Protein AF-M8A4M9-F1 (afdb_monomer)

Nearest PDB structures (foldseek):
  5oql-assembly1_O  TM=5.537E-01  e=7.489E-01  Thermochaetoides thermophila DSM 1495
  5i4q-assembly1_A  TM=4.330E-01  e=6.008E-01  Escherichia coli NC101
  7ui9-assembly1_a  TM=6.870E-01  e=5.746E+00  Saccharomyces cerevisiae S288C
  7mob-assembly1_D  TM=4.267E-01  e=4.363E+00  Homo sapiens
  6i04-assembly2_B  TM=4.623E-01  e=3.500E+00  Homo sapiens

Solvent-accessible surface area (backbone atoms only — not comparable to full-atom values): 8835 Å² total; per-residue (Å²): 126,79,70,71,58,43,26,34,39,75,42,57,20,65,90,36,50,34,42,36,39,42,59,91,55,39,39,36,42,26,36,53,37,87,87,78,71,43,78,40,77,73,44,81,38,59,49,68,69,46,100,53,74,83,75,64,92,57,73,56,25,51,38,46,59,35,58,71,42,80,46,34,38,30,34,33,40,81,52,32,40,36,34,32,36,50,82,77,66,40,69,78,48,78,47,77,54,62,87,92,50,81,45,61,89,77,47,94,58,74,45,88,70,88,72,75,68,54,74,70,59,74,74,49,81,75,93,63,100,66,93,71,81,78,76,80,93,76,83,77,88,87,133

Radius of gyration: 17.5 Å; Cα contacts (8 Å, |Δi|>4): 232; chains: 1; bounding box: 48×45×46 Å

Mean predicted aligned error: 11.86 Å

Secondary structure (DSSP, 8-state):
--STTTSEEEEEETTEEEEEEE-SSEEEEEEE-TTT--EEE---EEGGGSS-TTT--S--EEEEE-SS-TTEEEEEETTEEEEEETTTTEEEEEEEPPTTSPPTTT-SS---------HHHHSSPPS-SS-------------

Structure (mmCIF, N/CA/C/O backbone):
data_AF-M8A4M9-F1
#
_entry.id   AF-M8A4M9-F1
#
loop_
_atom_site.group_PDB
_atom_site.id
_atom_site.type_symbol
_atom_site.label_atom_id
_atom_site.label_alt_id
_atom_site.label_comp_id
_atom_site.label_asym_id
_atom_site.label_entity_id
_atom_site.label_seq_id
_atom_site.pdbx_PDB_ins_code
_atom_site.Cartn_x
_atom_site.Cartn_y
_atom_site.Cartn_z
_atom_site.occupancy
_atom_site.B_iso_or_equiv
_atom_site.auth_seq_id
_atom_site.auth_comp_id
_atom_site.auth_asym_id
_atom_site.auth_atom_id
_atom_site.pdbx_PDB_model_num
ATOM 1 N N . MET A 1 1 ? -4.972 22.206 -8.291 1.00 41.75 1 MET A N 1
ATOM 2 C CA . MET A 1 1 ? -5.525 21.079 -7.502 1.00 41.75 1 MET A CA 1
ATOM 3 C C . MET A 1 1 ? -5.244 19.675 -8.084 1.00 41.75 1 MET A C 1
ATOM 5 O O . MET A 1 1 ? -5.554 18.705 -7.417 1.00 41.75 1 MET A O 1
ATOM 9 N N . ARG A 1 2 ? -4.614 19.518 -9.269 1.00 48.28 2 ARG A N 1
ATOM 10 C CA . ARG A 1 2 ? -4.352 18.191 -9.888 1.00 48.28 2 ARG A CA 1
ATOM 11 C C . ARG A 1 2 ? -3.135 17.413 -9.339 1.00 48.28 2 ARG A C 1
ATOM 13 O O . ARG A 1 2 ? -3.052 16.215 -9.565 1.00 48.28 2 ARG A O 1
ATOM 20 N N . ARG A 1 3 ? -2.185 18.065 -8.645 1.00 48.22 3 ARG A N 1
ATOM 21 C CA . ARG A 1 3 ? -0.957 17.416 -8.114 1.00 48.22 3 ARG A CA 1
ATOM 22 C C . ARG A 1 3 ? -1.149 16.738 -6.750 1.00 48.22 3 ARG A C 1
ATOM 24 O O . ARG A 1 3 ? -0.535 15.712 -6.511 1.00 48.22 3 ARG A O 1
ATOM 31 N N . LEU A 1 4 ? -2.026 17.262 -5.886 1.00 49.78 4 LEU A N 1
ATOM 32 C CA . LEU A 1 4 ? -2.241 16.725 -4.529 1.00 49.78 4 LEU A CA 1
ATOM 33 C C . LEU A 1 4 ? -2.939 15.354 -4.512 1.00 49.78 4 LEU A C 1
ATOM 35 O O . LEU A 1 4 ? -2.765 14.607 -3.559 1.00 49.78 4 LEU A O 1
ATOM 39 N N . ILE A 1 5 ? -3.696 15.023 -5.563 1.00 59.84 5 ILE A N 1
ATOM 40 C CA . ILE A 1 5 ? -4.449 13.761 -5.675 1.00 59.84 5 ILE A CA 1
ATOM 41 C C . ILE A 1 5 ? -3.533 12.589 -6.070 1.00 59.84 5 ILE A C 1
ATOM 43 O O . ILE A 1 5 ? -3.874 11.444 -5.836 1.00 59.84 5 ILE A O 1
ATOM 47 N N . LYS A 1 6 ? -2.357 12.841 -6.660 1.00 66.25 6 LYS A N 1
ATOM 48 C CA . LYS A 1 6 ? -1.500 11.755 -7.172 1.00 66.25 6 LYS A CA 1
ATOM 49 C C . LYS A 1 6 ? -0.679 11.087 -6.069 1.00 66.25 6 LYS A C 1
ATOM 51 O O . LYS A 1 6 ? -0.458 9.887 -6.091 1.00 66.25 6 LYS A O 1
ATOM 56 N N . HIS A 1 7 ? -0.260 11.851 -5.068 1.00 84.12 7 HIS A N 1
ATOM 57 C CA . HIS A 1 7 ? 0.611 11.355 -3.997 1.00 84.12 7 HIS A CA 1
ATOM 58 C C . HIS A 1 7 ? -0.161 10.875 -2.769 1.00 84.12 7 HIS A C 1
ATOM 60 O O . HIS A 1 7 ? 0.436 10.586 -1.740 1.00 84.12 7 HIS A O 1
ATOM 66 N N . ARG A 1 8 ? -1.490 10.835 -2.867 1.00 88.50 8 ARG A N 1
ATOM 67 C CA . ARG A 1 8 ? -2.410 10.450 -1.804 1.00 88.50 8 ARG A CA 1
ATOM 68 C C . ARG A 1 8 ? -3.512 9.597 -2.402 1.00 88.50 8 ARG A C 1
ATOM 70 O O . ARG A 1 8 ? -4.110 10.004 -3.390 1.00 88.50 8 ARG A O 1
ATOM 77 N N . HIS A 1 9 ? -3.813 8.458 -1.805 1.00 87.44 9 HIS A N 1
ATOM 78 C CA . HIS A 1 9 ? -4.838 7.554 -2.310 1.00 87.44 9 HIS A CA 1
ATOM 79 C C . HIS A 1 9 ? -5.645 6.972 -1.156 1.00 87.44 9 HIS A C 1
ATOM 81 O O . HIS A 1 9 ? -5.075 6.581 -0.141 1.00 87.44 9 HIS A O 1
ATOM 87 N N . MET A 1 10 ? -6.966 6.915 -1.316 1.00 90.50 10 MET A N 1
ATOM 88 C CA . MET A 1 10 ? -7.847 6.162 -0.424 1.00 90.50 10 MET A CA 1
ATOM 89 C C . MET A 1 10 ? -8.320 4.904 -1.139 1.00 90.50 10 MET A C 1
ATOM 91 O O . MET A 1 10 ? -8.720 4.976 -2.298 1.00 90.50 10 MET A O 1
ATOM 95 N N . GLY A 1 11 ? -8.318 3.780 -0.433 1.00 89.31 11 GLY A N 1
ATOM 96 C CA . GLY A 1 11 ? -8.802 2.498 -0.930 1.00 89.31 11 GLY A CA 1
ATOM 97 C C . GLY A 1 11 ? -9.349 1.637 0.200 1.00 8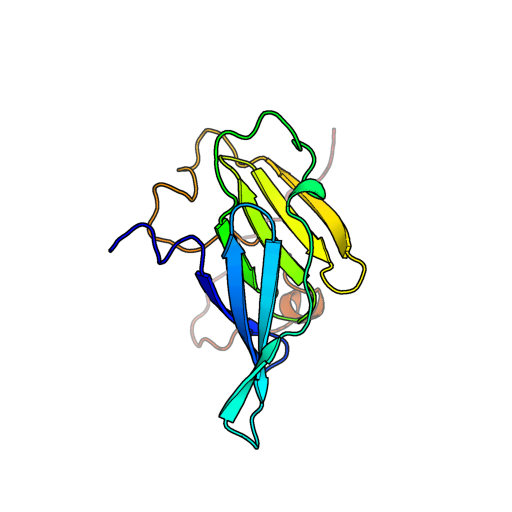9.31 11 GLY A C 1
ATOM 98 O O . GLY A 1 11 ? -9.257 1.998 1.371 1.00 89.31 11 GLY A O 1
ATOM 99 N N . VAL A 1 12 ? -9.927 0.492 -0.150 1.00 90.44 12 VAL A N 1
ATOM 100 C CA . VAL A 1 12 ? -10.374 -0.515 0.819 1.00 90.44 12 VAL A CA 1
ATOM 101 C C . VAL A 1 12 ? -9.479 -1.739 0.682 1.00 90.44 12 VAL A C 1
ATOM 103 O O . VAL A 1 12 ? -9.276 -2.222 -0.429 1.00 90.44 12 VAL A O 1
ATOM 106 N N . SER A 1 13 ? -8.965 -2.234 1.805 1.00 90.69 13 SER A N 1
ATOM 107 C CA . SER A 1 13 ? -8.117 -3.424 1.877 1.00 90.69 13 SER A CA 1
ATOM 108 C C . SER A 1 13 ? -8.561 -4.312 3.025 1.00 90.69 13 SER A C 1
ATOM 110 O O . SER A 1 13 ? -8.750 -3.825 4.140 1.00 90.69 13 SER A O 1
ATOM 112 N N . ALA A 1 14 ? -8.789 -5.597 2.749 1.00 89.81 14 ALA A N 1
ATOM 113 C CA . ALA A 1 14 ? -9.299 -6.561 3.727 1.00 89.81 14 ALA A CA 1
ATOM 114 C C . ALA A 1 14 ? -10.538 -6.052 4.503 1.00 89.81 14 ALA A C 1
ATOM 116 O O . ALA A 1 14 ? -10.693 -6.300 5.697 1.00 89.81 14 ALA A O 1
ATOM 117 N N . GLY A 1 15 ? -11.411 -5.294 3.828 1.00 89.94 15 GLY A N 1
ATOM 118 C CA . GLY A 1 15 ? -12.619 -4.705 4.418 1.00 89.94 15 GLY A CA 1
ATOM 119 C C . GLY A 1 15 ? -12.402 -3.433 5.245 1.00 89.94 15 GLY A C 1
ATOM 120 O O . GLY A 1 15 ? -13.372 -2.901 5.773 1.00 89.94 15 GLY A O 1
ATOM 121 N N . ARG A 1 16 ? -11.171 -2.918 5.339 1.00 91.50 16 ARG A N 1
ATOM 122 C CA . ARG A 1 16 ? -10.827 -1.713 6.106 1.00 91.50 16 ARG A CA 1
ATOM 123 C C . ARG A 1 16 ? -10.485 -0.558 5.179 1.00 91.50 16 ARG A C 1
ATOM 125 O O . ARG A 1 16 ? -9.871 -0.755 4.129 1.00 91.50 16 ARG A O 1
ATOM 132 N N . LEU A 1 17 ? -10.852 0.658 5.575 1.00 94.81 17 LEU A N 1
ATOM 133 C CA . LEU A 1 17 ? -10.488 1.852 4.821 1.00 94.81 17 LEU A CA 1
ATOM 134 C C . LEU A 1 17 ? -9.008 2.188 5.057 1.00 94.81 17 LEU A C 1
ATOM 136 O O . LEU A 1 17 ? -8.564 2.337 6.199 1.00 94.81 17 LEU A O 1
ATOM 140 N N . LEU A 1 18 ? -8.253 2.321 3.968 1.00 94.75 18 LEU A N 1
ATOM 141 C CA . LEU A 1 18 ? -6.843 2.686 3.968 1.00 94.75 18 LEU A CA 1
ATOM 142 C C . LEU A 1 18 ? -6.648 4.028 3.260 1.00 94.75 18 LEU A C 1
ATOM 144 O O . LEU A 1 18 ? -7.200 4.267 2.187 1.00 94.75 18 LEU A O 1
ATOM 148 N N . PHE A 1 19 ? -5.818 4.882 3.840 1.00 94.31 19 PHE A N 1
ATOM 149 C CA . PHE A 1 19 ? -5.286 6.082 3.215 1.00 94.31 19 PHE A CA 1
ATOM 150 C C . PHE A 1 19 ? -3.773 5.929 3.107 1.00 94.31 19 PHE A C 1
ATOM 152 O O . PHE A 1 19 ? -3.112 5.652 4.098 1.00 94.31 19 PHE A O 1
ATOM 159 N N . ALA A 1 20 ? -3.210 6.109 1.923 1.00 93.56 20 ALA A N 1
ATOM 160 C CA . ALA A 1 20 ? -1.772 6.083 1.710 1.00 93.56 20 ALA A CA 1
ATOM 161 C C . ALA A 1 20 ? -1.307 7.431 1.175 1.00 93.56 20 ALA A C 1
ATOM 163 O O . ALA A 1 20 ? -1.949 8.005 0.294 1.00 93.56 20 ALA A O 1
ATOM 164 N N . GLU A 1 21 ? -0.173 7.913 1.671 1.00 93.25 21 GLU A N 1
ATOM 165 C CA . GLU A 1 21 ? 0.508 9.073 1.114 1.00 93.25 21 GLU A CA 1
ATOM 166 C C . GLU A 1 21 ? 1.989 8.809 0.860 1.00 93.25 21 GLU A C 1
ATOM 168 O O . GLU A 1 21 ? 2.619 7.962 1.497 1.00 93.25 21 GLU A O 1
ATOM 173 N N . VAL A 1 22 ? 2.529 9.553 -0.099 1.00 90.75 22 VAL A N 1
ATOM 174 C CA . VAL A 1 22 ? 3.931 9.524 -0.500 1.00 90.75 22 VAL A CA 1
ATOM 175 C C . VAL A 1 22 ? 4.459 10.951 -0.505 1.00 90.75 22 VAL A C 1
ATOM 177 O O . VAL A 1 22 ? 3.850 11.853 -1.084 1.00 90.75 22 VAL A O 1
ATOM 180 N N . ASP A 1 23 ? 5.604 11.152 0.128 1.00 88.44 23 ASP A N 1
ATOM 181 C CA . ASP A 1 23 ? 6.413 12.359 0.003 1.00 88.44 23 ASP A CA 1
ATOM 182 C C . ASP A 1 23 ? 7.783 12.000 -0.612 1.00 88.44 23 ASP A C 1
ATOM 184 O O . ASP A 1 23 ? 8.014 10.832 -0.933 1.00 88.44 23 ASP A O 1
ATOM 188 N N . PRO A 1 24 ? 8.691 12.964 -0.855 1.00 85.75 24 PRO A N 1
ATOM 189 C CA . PRO A 1 24 ? 9.977 12.671 -1.488 1.00 85.75 24 PRO A CA 1
ATOM 190 C C . PRO A 1 24 ? 10.850 11.647 -0.751 1.00 85.75 24 PRO A C 1
ATOM 192 O O . PRO A 1 24 ? 11.778 11.117 -1.352 1.00 85.75 24 PRO A O 1
ATOM 195 N N . PHE A 1 25 ? 10.584 11.390 0.530 1.00 88.94 25 PHE A N 1
ATOM 196 C CA . PHE A 1 25 ? 11.428 10.572 1.394 1.00 88.94 25 PHE A CA 1
ATOM 197 C C . PHE A 1 25 ? 10.699 9.346 1.934 1.00 88.94 25 PHE A C 1
ATOM 199 O O . PHE A 1 25 ? 11.332 8.316 2.145 1.00 88.94 25 PHE A O 1
ATOM 206 N N . HIS A 1 26 ? 9.384 9.428 2.145 1.00 93.25 26 HIS A N 1
ATOM 207 C CA . HIS A 1 26 ? 8.628 8.400 2.848 1.00 93.25 26 HIS A CA 1
ATOM 208 C C . HIS A 1 26 ? 7.333 8.006 2.143 1.00 93.25 26 HIS A C 1
ATOM 210 O O . HIS A 1 26 ? 6.649 8.813 1.512 1.00 93.25 26 HIS A O 1
ATOM 216 N N . ILE A 1 27 ? 6.962 6.747 2.351 1.00 94.38 27 ILE A N 1
ATOM 217 C CA . ILE A 1 27 ? 5.681 6.148 1.987 1.00 94.38 27 ILE A CA 1
ATOM 218 C C . ILE A 1 27 ? 4.979 5.761 3.295 1.00 94.38 27 ILE A C 1
ATOM 220 O O . ILE A 1 27 ? 5.554 5.032 4.112 1.00 94.38 27 ILE A O 1
ATOM 224 N N . ARG A 1 28 ? 3.747 6.243 3.499 1.00 96.56 28 ARG A N 1
ATOM 225 C CA . ARG A 1 28 ? 2.989 6.083 4.751 1.00 96.56 28 ARG A CA 1
ATOM 226 C C . ARG A 1 28 ? 1.549 5.613 4.507 1.00 96.56 28 ARG A C 1
ATOM 228 O O . ARG A 1 28 ? 0.745 6.386 3.982 1.00 96.56 28 ARG A O 1
ATOM 235 N N . PRO A 1 29 ? 1.193 4.377 4.896 1.00 95.56 29 PRO A N 1
ATOM 236 C CA . PRO A 1 29 ? -0.187 3.920 4.990 1.00 95.56 29 PRO A CA 1
ATOM 237 C C . PRO A 1 29 ? -0.791 4.208 6.365 1.00 95.56 29 PRO A C 1
ATOM 239 O O . PRO A 1 29 ? -0.162 4.031 7.409 1.00 95.56 29 PRO A O 1
ATOM 242 N N . PHE A 1 30 ? -2.064 4.566 6.348 1.00 96.56 30 PHE A N 1
ATOM 243 C CA . PHE A 1 30 ? -2.914 4.810 7.496 1.00 96.56 30 PHE A CA 1
ATOM 244 C C . PHE A 1 30 ? -4.171 3.961 7.358 1.00 96.56 30 PHE A C 1
ATOM 246 O O . PHE A 1 30 ? -4.763 3.894 6.283 1.00 96.56 30 PHE A O 1
ATOM 253 N N . THR A 1 31 ? -4.617 3.361 8.452 1.00 96.00 31 THR A N 1
ATOM 254 C CA . THR A 1 31 ? -5.896 2.644 8.508 1.00 96.00 31 THR A CA 1
ATOM 255 C C . THR A 1 31 ? -6.877 3.453 9.336 1.00 96.00 31 THR A C 1
ATOM 257 O O . THR A 1 31 ? -6.487 4.032 10.356 1.00 96.00 31 THR A O 1
ATOM 260 N N . LEU A 1 32 ? -8.131 3.517 8.893 1.00 96.06 32 LEU A N 1
ATOM 261 C CA . LEU A 1 32 ? -9.202 4.080 9.702 1.00 96.06 32 LEU A CA 1
ATOM 262 C C . LEU A 1 32 ? -9.580 3.065 10.783 1.00 96.06 32 LEU A C 1
ATOM 264 O O . LEU A 1 32 ? -9.863 1.905 10.488 1.00 96.06 32 LEU A O 1
ATOM 268 N N . ASP A 1 33 ? -9.536 3.498 12.034 1.00 92.88 33 ASP A N 1
ATOM 269 C CA . ASP A 1 33 ? -10.057 2.730 13.153 1.00 92.88 33 ASP A CA 1
ATOM 270 C C . ASP A 1 33 ? -11.579 2.907 13.235 1.00 92.88 33 ASP A C 1
ATOM 272 O O . ASP A 1 33 ? -12.060 4.035 13.362 1.00 92.88 33 ASP A O 1
ATOM 276 N N . ASP A 1 34 ? -12.323 1.804 13.143 1.00 90.00 34 ASP A N 1
ATOM 277 C CA . ASP A 1 34 ? -13.787 1.824 13.024 1.00 90.00 34 ASP A CA 1
ATOM 278 C C . ASP A 1 34 ? -14.474 2.313 14.310 1.00 90.00 34 ASP A C 1
ATOM 280 O O . ASP A 1 34 ? -15.507 2.976 14.248 1.00 90.00 34 ASP A O 1
ATOM 284 N N . GLU A 1 35 ? -13.871 2.047 15.472 1.00 92.44 35 GLU A N 1
ATOM 285 C CA . GLU A 1 35 ? -14.433 2.411 16.777 1.00 92.44 35 GLU A CA 1
ATOM 286 C C . GLU A 1 35 ? -14.187 3.886 17.120 1.00 92.44 35 GLU A C 1
ATOM 288 O O . GLU A 1 35 ? -15.087 4.602 17.561 1.00 92.44 35 GLU A O 1
ATOM 293 N N . SER A 1 36 ? -12.957 4.370 16.927 1.00 93.44 36 SER A N 1
ATOM 294 C CA . SER A 1 36 ? -12.585 5.748 17.268 1.00 93.44 36 SER A CA 1
ATOM 295 C C . SER A 1 36 ? -12.797 6.748 16.130 1.00 93.44 36 SER A C 1
ATOM 297 O O . SER A 1 36 ? -12.755 7.958 16.374 1.00 93.44 36 SER A O 1
ATOM 299 N N . GLY A 1 37 ? -12.978 6.275 14.892 1.00 92.88 37 GLY A N 1
ATOM 300 C CA . GLY A 1 37 ? -13.053 7.108 13.691 1.00 92.88 37 GLY A CA 1
ATOM 301 C C . GLY A 1 37 ? -11.747 7.844 13.372 1.00 92.88 37 GLY A C 1
ATOM 302 O O . GLY A 1 37 ? -11.764 8.861 12.675 1.00 92.88 37 GLY A O 1
ATOM 303 N N . ARG A 1 38 ? -10.609 7.391 13.919 1.00 95.12 38 ARG A N 1
ATOM 304 C CA . ARG A 1 38 ? -9.302 8.047 13.766 1.00 95.12 38 ARG A CA 1
ATOM 305 C C . ARG A 1 38 ? -8.401 7.287 12.804 1.00 95.12 38 ARG A C 1
ATOM 307 O O . ARG A 1 38 ? -8.375 6.061 12.775 1.00 95.12 38 ARG A O 1
ATOM 314 N N . TRP A 1 39 ? -7.605 8.038 12.051 1.00 96.38 39 TRP A N 1
ATOM 315 C CA . TRP A 1 39 ? -6.561 7.478 11.202 1.00 96.38 39 TRP A CA 1
ATOM 316 C C . TRP A 1 39 ? -5.332 7.118 12.031 1.00 96.38 39 TRP A C 1
ATOM 318 O O . TRP A 1 39 ? -4.803 7.960 12.756 1.00 96.38 39 TRP A O 1
ATOM 328 N N . THR A 1 40 ? -4.856 5.886 11.878 1.00 96.19 40 THR A N 1
ATOM 329 C CA . THR A 1 40 ? -3.664 5.381 12.567 1.00 96.19 40 THR A CA 1
ATOM 330 C C . THR A 1 40 ? -2.590 5.023 11.552 1.00 96.19 40 THR A C 1
ATOM 332 O O . THR A 1 40 ? -2.822 4.169 10.691 1.00 96.19 40 THR A O 1
ATOM 335 N N . LEU A 1 41 ? -1.418 5.656 11.672 1.00 96.94 41 LEU A N 1
ATOM 336 C CA . LEU A 1 41 ? -0.228 5.318 10.889 1.00 96.94 41 LEU A CA 1
ATOM 337 C C . LEU A 1 41 ? 0.153 3.859 11.155 1.00 96.94 41 LEU A C 1
ATOM 339 O O . LEU A 1 41 ? 0.356 3.481 12.306 1.00 96.94 41 LEU A O 1
ATOM 343 N N . GLN A 1 42 ? 0.243 3.057 10.096 1.00 96.38 42 GLN A N 1
ATOM 344 C CA . GLN A 1 42 ? 0.613 1.645 10.204 1.00 96.38 42 GLN A CA 1
ATOM 345 C C . GLN A 1 42 ? 2.125 1.464 10.089 1.00 96.38 42 GLN A C 1
ATOM 347 O O . GLN A 1 42 ? 2.751 0.870 10.960 1.00 96.38 42 GLN A O 1
ATOM 352 N N . HIS A 1 43 ? 2.711 2.009 9.020 1.00 96.56 43 HIS A N 1
ATOM 353 C CA . HIS A 1 43 ? 4.122 1.829 8.680 1.00 96.56 43 HIS A CA 1
ATOM 354 C C . HIS A 1 43 ? 4.711 3.105 8.085 1.00 96.56 43 HIS A C 1
ATOM 356 O O . HIS A 1 43 ? 3.993 3.947 7.551 1.00 96.56 43 HIS A O 1
ATOM 362 N N . GLU A 1 44 ? 6.036 3.209 8.122 1.00 96.31 44 GLU A N 1
ATOM 363 C CA . GLU A 1 44 ? 6.796 4.231 7.404 1.00 96.31 44 GLU A CA 1
ATOM 364 C C . GLU A 1 44 ? 8.010 3.575 6.729 1.00 96.31 44 GLU A C 1
ATOM 366 O O . GLU A 1 44 ? 8.798 2.860 7.372 1.00 96.31 44 GLU A O 1
ATOM 371 N N . VAL A 1 45 ? 8.123 3.783 5.415 1.00 94.69 45 VAL A N 1
ATOM 372 C CA . VAL A 1 45 ? 9.143 3.176 4.545 1.00 94.69 45 VAL A CA 1
ATOM 373 C C . VAL A 1 45 ? 9.829 4.263 3.724 1.00 94.69 45 VAL A C 1
ATOM 375 O O . VAL A 1 45 ? 9.148 5.144 3.206 1.00 94.69 45 VAL A O 1
ATOM 378 N N . SER A 1 46 ? 11.159 4.191 3.592 1.00 92.56 46 SER A N 1
ATOM 379 C CA . SER A 1 46 ? 11.921 5.123 2.748 1.00 92.56 46 SER A CA 1
ATOM 380 C C . SER A 1 46 ? 11.667 4.863 1.261 1.00 92.56 46 SER A C 1
ATOM 382 O O . SER A 1 46 ? 11.629 3.711 0.822 1.00 92.56 46 SER A O 1
ATOM 384 N N . VAL A 1 47 ? 11.561 5.935 0.476 1.00 89.25 47 VAL A N 1
ATOM 385 C CA . VAL A 1 47 ? 11.500 5.881 -0.994 1.00 89.25 47 VAL A CA 1
ATOM 386 C C . VAL A 1 47 ? 12.780 5.287 -1.601 1.00 89.25 47 VAL A C 1
ATOM 388 O O . VAL A 1 47 ? 12.713 4.696 -2.678 1.00 89.25 47 VAL A O 1
ATOM 391 N N . ASP A 1 48 ? 13.912 5.324 -0.886 1.00 86.94 48 ASP A N 1
ATOM 392 C CA . ASP A 1 48 ? 15.191 4.723 -1.314 1.00 86.94 48 ASP A CA 1
ATOM 393 C C . ASP A 1 48 ? 15.109 3.204 -1.544 1.00 86.94 48 ASP A C 1
ATOM 395 O O . ASP A 1 48 ? 15.994 2.610 -2.160 1.00 86.94 48 ASP A O 1
ATOM 399 N N . LEU A 1 49 ? 14.044 2.561 -1.053 1.00 85.94 49 LEU A N 1
ATOM 400 C CA . LEU A 1 49 ? 13.753 1.154 -1.306 1.00 85.94 49 LEU A CA 1
ATOM 401 C C . LEU A 1 49 ? 13.472 0.859 -2.789 1.00 85.94 49 LEU A C 1
ATOM 403 O O . LEU A 1 49 ? 13.656 -0.274 -3.240 1.00 85.94 49 LEU A O 1
ATOM 407 N N . LEU A 1 50 ? 13.001 1.851 -3.545 1.00 84.31 50 LEU A N 1
ATOM 408 C CA . LEU A 1 50 ? 12.743 1.699 -4.969 1.00 84.31 50 LEU A CA 1
ATOM 409 C C . LEU A 1 50 ? 14.081 1.658 -5.729 1.00 84.31 50 LEU A C 1
ATOM 411 O O . LEU A 1 50 ? 14.910 2.549 -5.533 1.00 84.31 50 LEU A O 1
ATOM 415 N N . PRO A 1 51 ? 14.321 0.664 -6.611 1.00 72.75 51 PRO A N 1
ATOM 416 C CA . PRO A 1 51 ? 15.567 0.513 -7.362 1.00 72.75 51 PRO A CA 1
ATOM 417 C C . PRO A 1 51 ? 15.675 1.577 -8.457 1.00 72.75 51 PRO A C 1
ATOM 419 O O . PRO A 1 51 ? 15.462 1.331 -9.640 1.00 72.75 51 PRO A O 1
ATOM 422 N N . SER A 1 52 ? 15.962 2.796 -8.007 1.00 59.75 52 SER A N 1
ATOM 423 C CA . SER A 1 52 ? 16.496 3.971 -8.696 1.00 59.75 52 SER A CA 1
ATOM 424 C C . SER A 1 52 ? 16.693 5.095 -7.662 1.00 59.75 52 SER A C 1
ATOM 426 O O . SER A 1 52 ? 16.254 6.225 -7.875 1.00 59.75 52 SER A O 1
ATOM 428 N N . GLY A 1 53 ? 17.362 4.797 -6.540 1.00 48.56 53 GLY A N 1
ATOM 429 C CA . GLY A 1 53 ? 17.740 5.757 -5.489 1.00 48.56 53 GLY A CA 1
ATOM 430 C C . GLY A 1 53 ? 18.800 6.786 -5.918 1.00 48.56 53 GLY A C 1
ATOM 431 O O . GLY A 1 53 ? 19.803 6.961 -5.239 1.00 48.56 53 GLY A O 1
ATOM 432 N N . GLY A 1 54 ? 18.627 7.449 -7.065 1.00 41.62 54 GLY A N 1
ATOM 433 C CA . GLY A 1 54 ? 19.574 8.474 -7.518 1.00 41.62 54 GLY A CA 1
ATOM 434 C C . GLY A 1 54 ? 19.233 9.194 -8.822 1.00 41.62 54 GLY A C 1
ATOM 435 O O . GLY A 1 54 ? 19.687 10.319 -9.009 1.00 41.62 54 GLY A O 1
ATOM 436 N N . ASN A 1 55 ? 18.404 8.607 -9.698 1.00 46.97 55 ASN A N 1
ATOM 437 C CA . ASN A 1 55 ? 18.135 9.174 -11.032 1.00 46.97 55 ASN A CA 1
ATOM 438 C C . ASN A 1 55 ? 16.641 9.356 -11.364 1.00 46.97 55 ASN A C 1
ATOM 440 O O . ASN A 1 55 ? 16.320 9.916 -12.414 1.00 46.97 55 ASN A O 1
ATOM 444 N N . ALA A 1 5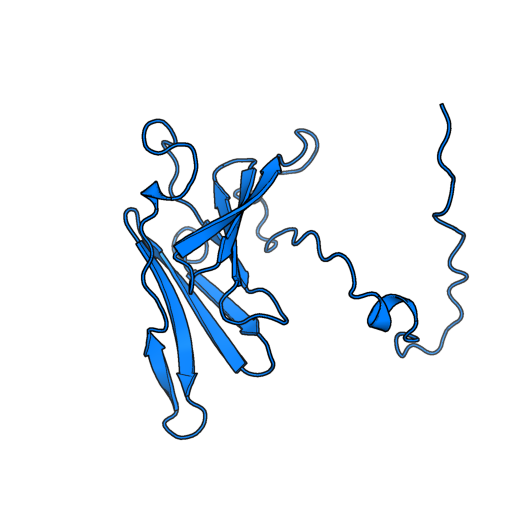6 ? 15.717 8.927 -10.499 1.00 52.41 56 ALA A N 1
ATOM 445 C CA . ALA A 1 56 ? 14.300 9.221 -10.681 1.00 52.41 56 ALA A CA 1
ATOM 446 C C . ALA A 1 56 ? 14.050 10.688 -10.304 1.00 52.41 56 ALA A C 1
ATOM 448 O O . ALA A 1 56 ? 13.870 11.040 -9.144 1.00 52.41 56 ALA A O 1
ATOM 449 N N . LYS A 1 57 ? 14.044 11.573 -11.303 1.00 57.78 57 LYS A N 1
ATOM 450 C CA . LYS A 1 57 ? 13.668 12.987 -11.136 1.00 57.78 57 LYS A CA 1
ATOM 451 C C . LYS A 1 57 ? 12.202 13.152 -10.689 1.00 57.78 57 LYS A C 1
ATOM 453 O O . LYS A 1 57 ? 11.779 14.263 -10.373 1.00 57.78 57 LYS A O 1
ATOM 458 N N . GLU A 1 58 ? 11.431 12.063 -10.688 1.00 73.00 58 GLU A N 1
ATOM 459 C CA . GLU A 1 58 ? 9.997 12.039 -10.435 1.00 73.00 58 GLU A CA 1
ATOM 460 C C . GLU A 1 58 ? 9.652 11.348 -9.114 1.00 73.00 58 GLU A C 1
ATOM 462 O O . GLU A 1 58 ? 10.087 10.235 -8.830 1.00 73.00 58 GLU A O 1
ATOM 467 N N . MET A 1 59 ? 8.834 12.030 -8.313 1.00 78.19 59 MET A N 1
ATOM 468 C CA . MET A 1 59 ? 8.322 11.524 -7.043 1.00 78.19 59 MET A CA 1
ATOM 469 C C . MET A 1 59 ? 7.323 10.383 -7.287 1.00 78.19 59 MET A C 1
ATOM 471 O O . MET A 1 59 ? 6.427 10.562 -8.124 1.00 78.19 59 MET A O 1
ATOM 475 N N . PRO A 1 60 ? 7.409 9.263 -6.543 1.00 84.31 60 PRO A N 1
ATOM 476 C CA . PRO A 1 60 ? 6.435 8.193 -6.660 1.00 84.31 60 PRO A CA 1
ATOM 477 C C . PRO A 1 60 ? 5.020 8.683 -6.365 1.00 84.31 60 PRO A C 1
ATOM 479 O O . PRO A 1 60 ? 4.779 9.635 -5.611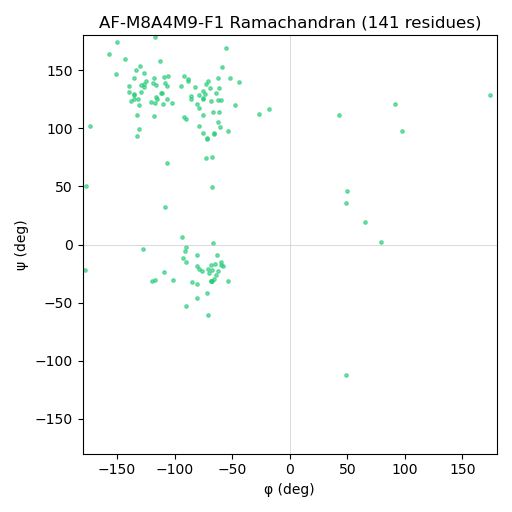 1.00 84.31 60 PRO A O 1
ATOM 482 N N . PHE A 1 61 ? 4.056 8.001 -6.961 1.00 84.12 61 PHE A N 1
ATOM 483 C CA . PHE A 1 61 ? 2.645 8.209 -6.688 1.00 84.12 61 PHE A CA 1
ATOM 484 C C . PHE A 1 61 ? 1.979 6.888 -6.324 1.00 84.12 61 PHE A C 1
ATOM 486 O O . PHE A 1 61 ? 2.379 5.823 -6.800 1.00 84.12 61 PHE A O 1
ATOM 493 N N . VAL A 1 62 ? 0.974 6.959 -5.448 1.00 87.00 62 VAL A N 1
ATOM 494 C CA . VAL A 1 62 ? 0.244 5.766 -5.019 1.00 87.00 62 VAL A CA 1
ATOM 495 C C . VAL A 1 62 ? -0.670 5.360 -6.158 1.00 87.00 62 VAL A C 1
ATOM 497 O O . VAL A 1 62 ? -1.621 6.067 -6.491 1.00 87.00 62 VAL A O 1
ATOM 500 N N . ALA A 1 63 ? -0.352 4.228 -6.772 1.00 83.31 63 ALA A N 1
ATOM 501 C CA . ALA A 1 63 ? -1.184 3.645 -7.795 1.00 83.31 63 ALA A CA 1
ATOM 502 C C . ALA A 1 63 ? -2.440 3.094 -7.116 1.00 83.31 63 ALA A C 1
ATOM 504 O O . ALA A 1 63 ? -3.548 3.553 -7.384 1.00 83.31 63 ALA A O 1
ATOM 505 N N . ALA A 1 64 ? -2.265 2.147 -6.203 1.00 85.44 64 ALA A N 1
ATOM 506 C CA . ALA A 1 64 ? -3.377 1.501 -5.538 1.00 85.44 64 ALA A CA 1
ATOM 507 C C . ALA A 1 64 ? -2.966 0.902 -4.196 1.00 85.44 64 ALA A C 1
ATOM 509 O O . ALA A 1 64 ? -1.788 0.688 -3.902 1.00 85.44 64 ALA A O 1
ATOM 510 N N . VAL A 1 65 ? -3.991 0.609 -3.412 1.00 88.69 65 VAL A N 1
ATOM 511 C CA . VAL A 1 65 ? -3.906 -0.230 -2.224 1.00 88.69 65 VAL A CA 1
ATOM 512 C C . VAL A 1 65 ? -4.278 -1.650 -2.636 1.00 88.69 65 VAL A C 1
ATOM 514 O O . VAL A 1 65 ? -5.244 -1.822 -3.384 1.00 88.69 65 VAL A O 1
ATOM 517 N N . ASP A 1 66 ? -3.533 -2.653 -2.172 1.00 89.38 66 ASP A N 1
ATOM 518 C CA . ASP A 1 66 ? -3.909 -4.040 -2.433 1.00 89.38 66 ASP A CA 1
ATOM 519 C C . ASP A 1 66 ? -5.260 -4.357 -1.760 1.00 89.38 66 ASP A C 1
ATOM 521 O O . ASP A 1 66 ? -5.451 -4.056 -0.576 1.00 89.38 66 ASP A O 1
ATOM 525 N N . PRO A 1 67 ? -6.227 -4.946 -2.480 1.00 88.12 67 PRO A N 1
ATOM 526 C CA . PRO A 1 67 ? -7.563 -5.182 -1.939 1.00 88.12 67 PRO A CA 1
ATOM 527 C C . PRO A 1 67 ? -7.610 -6.240 -0.823 1.00 88.12 67 PRO A C 1
ATOM 529 O O . PRO A 1 67 ? -8.602 -6.302 -0.092 1.00 88.12 67 PRO A O 1
ATOM 532 N N . LEU A 1 68 ? -6.582 -7.083 -0.684 1.00 88.81 68 LEU A N 1
ATOM 533 C CA . LEU A 1 68 ? -6.561 -8.248 0.205 1.00 88.81 68 LEU A CA 1
ATOM 534 C C . LEU A 1 68 ? -5.501 -8.160 1.312 1.00 88.81 68 LEU A C 1
ATOM 536 O O . LEU A 1 68 ? -5.728 -8.709 2.388 1.00 88.81 68 LEU A O 1
ATOM 540 N N . ASP A 1 69 ? -4.376 -7.486 1.077 1.00 90.75 69 ASP A N 1
ATOM 541 C CA . ASP A 1 69 ? -3.284 -7.315 2.037 1.00 90.75 69 ASP A CA 1
ATOM 542 C C . ASP A 1 69 ? -3.069 -5.836 2.381 1.00 90.75 69 ASP A C 1
ATOM 544 O O . ASP A 1 69 ? -2.547 -5.047 1.595 1.00 90.75 69 ASP A O 1
ATOM 548 N N . THR A 1 70 ? -3.404 -5.461 3.616 1.00 91.44 70 THR A N 1
ATOM 549 C CA . THR A 1 70 ? -3.281 -4.081 4.109 1.00 91.44 70 THR A CA 1
ATOM 550 C C . THR A 1 70 ? -1.838 -3.581 4.172 1.00 91.44 70 THR A C 1
ATOM 552 O O . THR A 1 70 ? -1.611 -2.380 4.316 1.00 91.44 70 THR A O 1
ATOM 555 N N . ASN A 1 71 ? -0.856 -4.485 4.120 1.00 94.44 71 ASN A N 1
ATOM 556 C CA . ASN A 1 71 ? 0.560 -4.137 4.127 1.00 94.44 71 ASN A CA 1
ATOM 557 C C . ASN A 1 71 ? 1.127 -3.957 2.719 1.00 94.44 71 ASN A C 1
ATOM 559 O O . ASN A 1 71 ? 2.287 -3.568 2.606 1.00 94.44 71 ASN A O 1
ATOM 563 N N . LEU A 1 72 ? 0.357 -4.237 1.666 1.00 93.25 72 LEU A N 1
ATOM 564 C CA . LEU A 1 72 ? 0.831 -4.163 0.294 1.00 93.25 72 LEU A CA 1
ATOM 565 C C . LEU A 1 72 ? 0.328 -2.887 -0.391 1.00 93.25 72 LEU A C 1
ATOM 567 O O . LEU A 1 72 ? -0.871 -2.621 -0.495 1.00 93.25 72 LEU A O 1
ATOM 571 N N . LEU A 1 73 ? 1.277 -2.077 -0.861 1.00 92.19 73 LEU A N 1
ATOM 572 C CA . LEU A 1 73 ? 1.006 -0.883 -1.656 1.00 92.19 73 LEU A CA 1
ATOM 573 C C . LEU A 1 73 ? 1.619 -1.010 -3.040 1.00 92.19 73 LEU A C 1
ATOM 575 O O . LEU A 1 73 ? 2.740 -1.495 -3.198 1.00 92.19 73 LEU A O 1
ATOM 579 N N . HIS A 1 74 ? 0.904 -0.481 -4.026 1.00 89.69 74 HIS A N 1
ATOM 580 C CA . HIS A 1 74 ? 1.371 -0.409 -5.397 1.00 89.69 74 HIS A CA 1
ATOM 581 C C . HIS A 1 74 ? 1.649 1.044 -5.746 1.00 89.69 74 HIS A C 1
ATOM 583 O O . HIS A 1 74 ? 0.772 1.908 -5.651 1.00 89.69 74 HIS A O 1
ATOM 589 N N . LEU A 1 75 ? 2.888 1.320 -6.126 1.00 87.81 75 LEU A N 1
ATOM 590 C CA . LEU A 1 75 ? 3.369 2.637 -6.503 1.00 87.81 75 LEU A CA 1
ATOM 591 C C . LEU A 1 75 ? 3.706 2.665 -7.982 1.00 87.81 75 LEU A C 1
ATOM 593 O O . LEU A 1 75 ? 4.008 1.644 -8.590 1.00 87.81 75 LEU A O 1
ATOM 597 N N . ASN A 1 76 ? 3.712 3.865 -8.533 1.00 82.62 76 ASN A N 1
ATOM 598 C CA . ASN A 1 76 ? 4.231 4.123 -9.858 1.00 82.62 76 ASN A CA 1
ATOM 599 C C . ASN A 1 76 ? 5.298 5.211 -9.804 1.00 82.62 76 ASN A C 1
ATOM 601 O O . ASN A 1 76 ? 5.152 6.206 -9.088 1.00 82.62 76 ASN A O 1
ATOM 605 N N . VAL A 1 77 ? 6.346 5.022 -10.597 1.00 81.50 77 VAL A N 1
ATOM 606 C CA . VAL A 1 77 ? 7.338 6.047 -10.929 1.00 81.50 77 VAL A CA 1
ATOM 607 C C . VAL A 1 77 ? 7.496 6.013 -12.440 1.00 81.50 77 VAL A C 1
ATOM 609 O O . VAL A 1 77 ? 7.844 4.968 -12.988 1.00 81.50 77 VAL A O 1
ATOM 612 N N . ASP A 1 78 ? 7.213 7.130 -13.112 1.00 79.12 78 ASP A N 1
ATOM 613 C CA . ASP A 1 78 ? 7.200 7.211 -14.577 1.00 79.12 78 ASP A CA 1
ATOM 614 C C . ASP A 1 78 ? 6.378 6.062 -15.218 1.00 79.12 78 ASP A C 1
ATOM 616 O O . ASP A 1 78 ? 5.156 5.994 -15.040 1.00 79.12 78 ASP A O 1
ATOM 620 N N . ARG A 1 79 ? 7.039 5.134 -15.923 1.00 77.94 79 ARG A N 1
ATOM 621 C CA . ARG A 1 79 ? 6.447 3.962 -16.584 1.00 77.94 79 ARG A CA 1
ATOM 622 C C . ARG A 1 79 ? 6.798 2.653 -15.879 1.00 77.94 79 ARG A C 1
ATOM 624 O O . ARG A 1 79 ? 6.938 1.621 -16.528 1.00 77.94 79 ARG A O 1
ATOM 631 N N . VAL A 1 80 ? 6.960 2.674 -14.561 1.00 80.12 80 VAL A N 1
ATOM 632 C CA . VAL A 1 80 ? 7.287 1.481 -13.772 1.00 80.12 80 VAL A CA 1
ATOM 633 C C . VAL A 1 80 ? 6.362 1.375 -12.564 1.00 80.12 80 VAL A C 1
ATOM 635 O O . VAL A 1 80 ? 6.289 2.300 -11.755 1.00 80.12 80 VAL A O 1
ATOM 638 N N . ASN A 1 81 ? 5.695 0.225 -12.434 1.00 84.00 81 ASN A N 1
ATOM 639 C CA . ASN A 1 81 ? 4.946 -0.149 -11.240 1.00 84.00 81 ASN A CA 1
ATOM 640 C C . ASN A 1 81 ? 5.865 -0.873 -10.252 1.00 84.00 81 ASN A C 1
ATOM 642 O O . ASN A 1 81 ? 6.652 -1.738 -10.643 1.00 84.00 81 ASN A O 1
ATOM 646 N N . PHE A 1 82 ? 5.690 -0.577 -8.971 1.00 87.12 82 PHE A N 1
ATOM 647 C CA . PHE A 1 82 ? 6.365 -1.231 -7.859 1.00 87.12 82 PHE A CA 1
ATOM 648 C C . PHE A 1 82 ? 5.333 -1.732 -6.862 1.00 87.12 82 PHE A C 1
ATOM 650 O O . PHE A 1 82 ? 4.438 -0.981 -6.481 1.00 87.12 82 PHE A O 1
ATOM 657 N N . SER A 1 83 ? 5.499 -2.958 -6.383 1.00 90.94 83 SER A N 1
ATOM 658 C CA . SER A 1 83 ? 4.718 -3.493 -5.266 1.00 90.94 83 SER A CA 1
ATOM 659 C C . SER A 1 83 ? 5.616 -3.544 -4.030 1.00 90.94 83 SER A C 1
ATOM 661 O O . SER A 1 83 ? 6.712 -4.116 -4.075 1.00 90.94 83 SER A O 1
ATOM 663 N N . ILE A 1 84 ? 5.182 -2.930 -2.930 1.00 92.50 84 ILE A N 1
ATOM 664 C CA . ILE A 1 84 ? 5.959 -2.804 -1.693 1.00 92.50 84 ILE A CA 1
ATOM 665 C C . ILE A 1 84 ? 5.210 -3.455 -0.540 1.00 92.50 84 ILE A C 1
ATOM 667 O O . ILE A 1 84 ? 4.107 -3.044 -0.189 1.00 92.50 84 ILE A O 1
ATOM 671 N N . ASP A 1 85 ? 5.868 -4.418 0.095 1.00 95.12 85 ASP A N 1
ATOM 672 C CA . ASP A 1 85 ? 5.479 -4.931 1.401 1.00 95.12 85 ASP A CA 1
ATOM 673 C C . ASP A 1 85 ? 5.960 -3.943 2.469 1.00 95.12 85 ASP A C 1
ATOM 675 O O . ASP A 1 85 ? 7.147 -3.874 2.812 1.00 95.12 85 ASP A O 1
ATOM 679 N N . MET A 1 86 ? 5.016 -3.149 2.967 1.00 95.56 86 MET A N 1
ATOM 680 C CA . MET A 1 86 ? 5.242 -2.087 3.941 1.00 95.56 86 MET A CA 1
ATOM 681 C C . MET A 1 86 ? 5.655 -2.638 5.305 1.00 95.56 86 MET A C 1
ATOM 683 O O . MET A 1 86 ? 6.460 -2.015 5.995 1.00 95.56 86 MET A O 1
ATOM 687 N N . SER A 1 87 ? 5.169 -3.829 5.668 1.00 95.81 87 SER A N 1
ATOM 688 C CA . S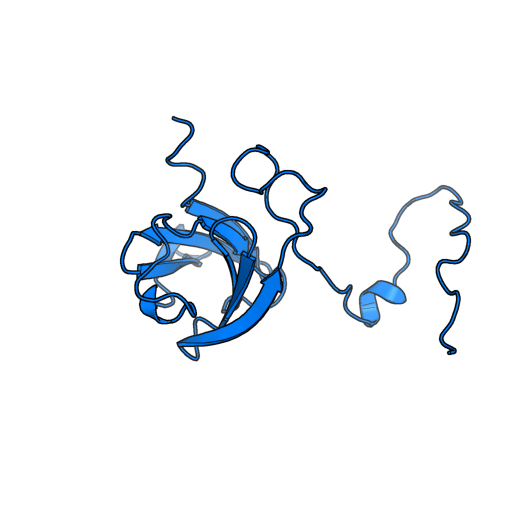ER A 1 87 ? 5.482 -4.470 6.950 1.00 95.81 87 SER A CA 1
ATOM 689 C C . SER A 1 87 ? 6.923 -4.977 7.002 1.00 95.81 87 SER A C 1
ATOM 691 O O . SER A 1 87 ? 7.627 -4.793 7.995 1.00 95.81 87 SER A O 1
ATOM 693 N N . ARG A 1 88 ? 7.390 -5.577 5.901 1.00 95.38 88 ARG A N 1
ATOM 694 C CA . ARG A 1 88 ? 8.758 -6.096 5.759 1.00 95.38 88 ARG A CA 1
ATOM 695 C C . ARG A 1 88 ? 9.726 -5.067 5.191 1.00 95.38 88 ARG A C 1
ATOM 697 O O . ARG A 1 88 ? 10.905 -5.381 5.044 1.00 95.38 88 ARG A O 1
ATOM 704 N N . LYS A 1 89 ? 9.236 -3.868 4.863 1.00 94.81 89 LYS A N 1
ATOM 705 C CA . LYS A 1 89 ? 9.993 -2.763 4.261 1.00 94.81 89 LYS A CA 1
ATOM 706 C C . LYS A 1 89 ? 10.795 -3.219 3.042 1.00 94.81 89 LYS A C 1
ATOM 708 O O . LYS A 1 89 ? 11.979 -2.913 2.918 1.00 94.81 89 LYS A O 1
ATOM 713 N N . ARG A 1 90 ? 10.154 -3.995 2.162 1.00 93.25 90 ARG A N 1
ATOM 714 C CA . ARG A 1 90 ? 10.799 -4.559 0.971 1.00 93.25 90 ARG A CA 1
ATOM 715 C C . ARG A 1 90 ? 9.929 -4.417 -0.267 1.00 93.25 90 ARG A C 1
ATOM 717 O O . ARG A 1 90 ? 8.715 -4.592 -0.217 1.00 93.25 90 ARG A O 1
ATOM 724 N N . MET A 1 91 ? 10.572 -4.160 -1.391 1.00 90.06 91 MET A N 1
ATOM 725 C CA . MET A 1 91 ? 9.942 -4.265 -2.697 1.00 90.06 91 MET A CA 1
ATOM 726 C C . MET A 1 91 ? 9.811 -5.747 -3.063 1.00 90.06 91 MET A C 1
ATOM 728 O O . MET A 1 91 ? 10.766 -6.512 -2.909 1.00 90.06 91 MET A O 1
ATOM 732 N N . ILE A 1 92 ? 8.626 -6.152 -3.515 1.00 89.50 92 ILE A N 1
ATOM 733 C CA . ILE A 1 92 ? 8.321 -7.546 -3.863 1.00 89.50 92 ILE A CA 1
ATOM 734 C C . ILE A 1 92 ? 8.159 -7.764 -5.368 1.00 89.50 92 ILE A C 1
ATOM 736 O O . ILE A 1 92 ? 8.368 -8.879 -5.835 1.00 89.50 92 ILE A O 1
ATOM 740 N N . GLU A 1 93 ? 7.821 -6.717 -6.122 1.00 86.25 93 GLU A N 1
ATOM 741 C CA . GLU A 1 93 ? 7.581 -6.805 -7.563 1.00 86.25 93 GLU A CA 1
ATOM 742 C C . GLU A 1 93 ? 7.928 -5.485 -8.259 1.00 86.25 93 GLU A C 1
ATOM 744 O O . GLU A 1 93 ? 7.745 -4.405 -7.686 1.00 86.25 93 GLU A O 1
ATOM 749 N N . ILE A 1 94 ? 8.406 -5.593 -9.501 1.00 86.00 94 ILE A N 1
ATOM 750 C CA . ILE A 1 94 ? 8.636 -4.482 -10.425 1.00 86.00 94 ILE A CA 1
ATOM 751 C C . ILE A 1 94 ? 8.098 -4.889 -11.787 1.00 86.00 94 ILE A C 1
ATOM 753 O O . ILE A 1 94 ? 8.495 -5.929 -12.314 1.00 86.00 94 ILE A O 1
ATOM 757 N N . THR A 1 95 ? 7.286 -4.026 -12.388 1.00 82.56 95 THR A N 1
ATOM 758 C CA . THR A 1 95 ? 6.724 -4.278 -13.716 1.00 82.56 95 THR A CA 1
ATOM 759 C C . THR A 1 95 ? 6.770 -3.010 -14.559 1.00 82.56 95 THR A C 1
ATOM 761 O O . THR A 1 95 ? 6.225 -1.974 -14.177 1.00 82.56 95 THR A O 1
ATOM 764 N N . ALA A 1 96 ? 7.413 -3.088 -15.725 1.00 80.81 96 ALA A N 1
ATOM 765 C CA . ALA A 1 96 ? 7.437 -1.993 -16.690 1.00 80.81 96 ALA A CA 1
ATOM 766 C C . ALA A 1 96 ? 6.072 -1.838 -17.375 1.00 80.81 96 ALA A C 1
ATOM 768 O O . ALA A 1 96 ? 5.436 -2.820 -17.757 1.00 80.81 96 ALA A O 1
ATOM 769 N N . ILE A 1 97 ? 5.636 -0.595 -17.553 1.00 72.81 97 ILE A N 1
ATOM 770 C CA . ILE A 1 97 ? 4.420 -0.245 -18.282 1.00 72.81 97 ILE A CA 1
ATOM 771 C C . ILE A 1 97 ? 4.765 -0.151 -19.774 1.00 72.81 97 ILE A C 1
ATOM 773 O O . ILE A 1 97 ? 5.659 0.622 -20.137 1.00 72.81 97 ILE A O 1
ATOM 777 N N . PRO A 1 98 ? 4.061 -0.893 -20.648 1.00 74.12 98 PRO A N 1
ATOM 778 C CA . PRO A 1 98 ? 4.255 -0.827 -22.092 1.00 74.12 98 PRO A CA 1
ATOM 779 C C . PRO A 1 98 ? 4.186 0.603 -22.652 1.00 74.12 98 PRO A C 1
ATOM 781 O O . PRO A 1 98 ? 3.407 1.446 -22.199 1.00 74.12 98 PRO A O 1
ATOM 784 N N . SER A 1 99 ? 5.024 0.891 -23.652 1.00 70.75 99 SER A N 1
ATOM 785 C CA . SER A 1 99 ? 5.146 2.235 -24.242 1.00 70.75 99 SER A CA 1
ATOM 786 C C . SER A 1 99 ? 3.900 2.687 -25.011 1.00 70.75 99 SER A C 1
ATOM 788 O O . SER A 1 99 ? 3.728 3.885 -25.227 1.00 70.75 99 SER A O 1
ATOM 790 N N . ASP A 1 100 ? 3.065 1.750 -25.451 1.00 75.69 100 ASP A N 1
ATOM 791 C CA . ASP A 1 100 ? 1.802 1.982 -26.155 1.00 75.69 100 ASP A CA 1
ATOM 792 C C . ASP A 1 100 ? 0.638 2.331 -25.209 1.00 75.69 100 ASP A C 1
ATOM 794 O O . ASP A 1 100 ? -0.417 2.770 -25.666 1.00 75.69 100 ASP A O 1
ATOM 798 N N . MET A 1 101 ? 0.830 2.206 -23.892 1.00 65.44 101 MET A N 1
ATOM 799 C CA . MET A 1 101 ? -0.124 2.667 -22.885 1.00 65.44 101 MET A CA 1
ATOM 800 C C . MET A 1 101 ? 0.190 4.102 -22.441 1.00 65.44 101 MET A C 1
ATOM 802 O O . MET A 1 101 ? 1.354 4.505 -22.335 1.00 65.44 101 MET A O 1
ATOM 806 N N . TYR A 1 102 ? -0.850 4.886 -22.140 1.00 62.50 102 TYR A N 1
ATOM 807 C CA . TYR A 1 102 ? -0.675 6.200 -21.515 1.00 62.50 102 TYR A CA 1
ATOM 808 C C . TYR A 1 102 ? -0.009 6.038 -20.146 1.00 62.50 102 TYR A C 1
ATOM 810 O O . TYR A 1 102 ? -0.421 5.163 -19.375 1.00 62.50 102 TYR A O 1
ATOM 818 N N . PRO A 1 103 ? 1.000 6.866 -19.817 1.00 60.12 103 PRO A N 1
ATOM 819 C CA . PRO A 1 103 ? 1.622 6.792 -18.513 1.00 60.12 103 PRO A CA 1
ATOM 820 C C . PRO A 1 103 ? 0.560 7.125 -17.454 1.00 60.12 103 PRO A C 1
ATOM 822 O O . PRO A 1 103 ? -0.282 8.008 -17.672 1.00 60.12 103 PRO A O 1
ATOM 825 N N . PRO A 1 104 ? 0.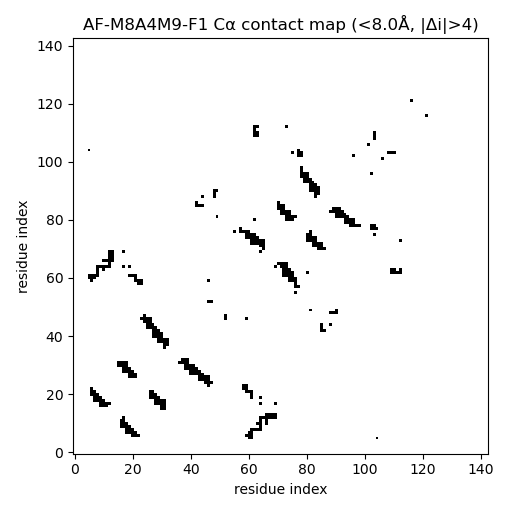582 6.462 -16.288 1.00 59.66 104 PRO A N 1
ATOM 826 C CA . PRO A 1 104 ? -0.428 6.687 -15.254 1.00 59.66 104 PRO A CA 1
ATOM 827 C C . PRO A 1 104 ? -0.467 8.143 -14.755 1.00 59.66 104 PRO A C 1
ATOM 829 O O . PRO A 1 104 ? -1.446 8.582 -14.162 1.00 59.66 104 PRO A O 1
ATOM 832 N N . SER A 1 105 ? 0.595 8.917 -15.005 1.00 58.06 105 SER A N 1
ATOM 833 C CA . SER A 1 105 ? 0.673 10.340 -14.687 1.00 58.06 105 SER A CA 1
ATOM 834 C C . SER A 1 105 ? -0.222 11.222 -15.576 1.00 58.06 105 SER A C 1
ATOM 836 O O . SER A 1 105 ? -0.564 12.329 -15.151 1.00 58.06 105 SER A O 1
ATOM 838 N N . GLU A 1 106 ? -0.643 10.769 -16.759 1.00 53.91 106 GLU A N 1
ATOM 839 C CA . GLU A 1 106 ? -1.458 11.544 -17.710 1.00 53.91 106 GLU A CA 1
ATOM 840 C C . GLU A 1 106 ? -2.943 11.173 -17.679 1.00 53.91 106 GLU A C 1
ATOM 842 O O . GLU A 1 106 ? -3.802 12.038 -17.873 1.00 53.91 106 GLU A O 1
ATOM 847 N N . ALA A 1 107 ? -3.264 9.920 -17.365 1.00 51.78 107 ALA A N 1
ATOM 848 C CA . ALA A 1 107 ? -4.640 9.472 -17.234 1.00 51.78 107 ALA A CA 1
ATOM 849 C C . ALA A 1 107 ? -5.162 9.755 -15.816 1.00 51.78 107 ALA A C 1
ATOM 851 O O . ALA A 1 107 ? -4.573 9.353 -14.819 1.00 51.78 107 ALA A O 1
ATOM 852 N N . ALA A 1 108 ? -6.311 10.425 -15.701 1.00 46.09 108 ALA A N 1
ATOM 853 C CA . ALA A 1 108 ? -7.018 10.603 -14.425 1.00 46.09 108 ALA A CA 1
ATOM 854 C C . ALA A 1 108 ? -7.566 9.280 -13.842 1.00 46.09 108 ALA A C 1
ATOM 856 O O . ALA A 1 108 ? -8.220 9.286 -12.801 1.00 46.09 108 ALA A O 1
ATOM 857 N N . THR A 1 109 ? -7.326 8.159 -14.520 1.00 48.62 109 THR A N 1
ATOM 858 C CA . THR A 1 109 ? -7.708 6.821 -14.094 1.00 48.62 109 THR A CA 1
ATOM 859 C C . THR A 1 109 ? -6.573 6.200 -13.298 1.00 48.62 109 THR A C 1
ATOM 861 O O . THR A 1 109 ? -5.512 5.870 -13.826 1.00 48.62 109 THR A O 1
ATOM 864 N N . THR A 1 110 ? -6.849 6.073 -12.007 1.00 49.38 110 THR A N 1
ATOM 865 C CA . THR A 1 110 ? -6.248 5.142 -11.058 1.00 49.38 110 THR A CA 1
ATOM 866 C C . THR A 1 110 ? -5.730 3.876 -11.743 1.00 49.38 11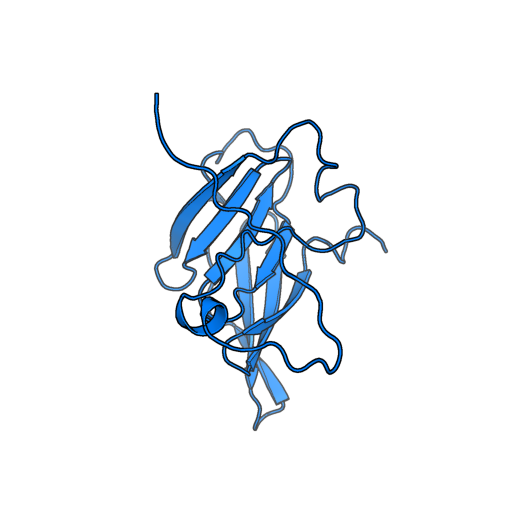0 THR A C 1
ATOM 868 O O . THR A 1 110 ? -6.511 3.091 -12.272 1.00 49.38 110 THR A O 1
ATOM 871 N N . SER A 1 111 ? -4.405 3.737 -11.739 1.00 52.25 111 SER A N 1
ATOM 872 C CA . SER A 1 111 ? -3.688 2.478 -11.516 1.00 52.25 111 SER A CA 1
ATOM 873 C C . SER A 1 111 ? -4.198 1.207 -12.191 1.00 52.25 111 SER A C 1
ATOM 875 O O . SER A 1 111 ? -5.167 0.573 -11.782 1.00 52.25 111 SER A O 1
ATOM 877 N N . TYR A 1 112 ? -3.398 0.727 -13.138 1.00 52.94 112 TYR A N 1
ATOM 878 C CA . TYR A 1 112 ? -3.415 -0.674 -13.529 1.00 52.94 112 TYR A CA 1
ATOM 879 C C . TYR A 1 112 ? -2.789 -1.493 -12.401 1.00 52.94 112 TYR A C 1
ATOM 881 O O . TYR A 1 112 ? -1.575 -1.668 -12.353 1.00 52.94 112 TYR A O 1
ATOM 889 N N . LEU A 1 113 ? -3.604 -1.983 -11.471 1.00 53.47 113 LEU A N 1
ATOM 890 C CA . LEU A 1 113 ? -3.198 -3.165 -10.727 1.00 53.47 113 LEU A CA 1
ATOM 891 C C . LEU A 1 113 ? -3.202 -4.335 -11.713 1.00 53.47 113 LEU A C 1
ATOM 893 O O . LEU A 1 113 ? -4.256 -4.600 -12.298 1.00 53.47 113 LEU A O 1
ATOM 897 N N . PRO A 1 114 ? -2.089 -5.065 -11.908 1.00 46.72 114 PRO A N 1
ATOM 898 C CA . PRO A 1 114 ? -2.164 -6.413 -12.440 1.00 46.72 114 PRO A CA 1
ATOM 899 C C . PRO A 1 114 ? -2.845 -7.273 -11.371 1.00 46.72 114 PRO A C 1
ATOM 901 O O . PRO A 1 114 ? -2.209 -8.012 -10.629 1.00 46.72 114 PRO A O 1
ATOM 904 N N . CYS A 1 115 ? -4.162 -7.141 -11.230 1.00 52.62 115 CYS A N 1
ATOM 905 C CA . CYS A 1 115 ? -4.933 -8.030 -10.389 1.00 52.62 115 CYS A CA 1
ATOM 906 C C . CYS A 1 115 ? -4.992 -9.379 -11.106 1.00 52.62 115 CYS A C 1
ATOM 908 O O . CYS A 1 115 ? -5.876 -9.659 -11.916 1.00 52.62 115 CYS A O 1
ATOM 910 N N . VAL A 1 116 ? -4.017 -10.243 -10.816 1.00 52.19 116 VAL A N 1
ATOM 911 C CA . VAL A 1 116 ? -4.211 -11.672 -11.030 1.00 52.19 116 VAL A CA 1
ATOM 912 C C . VAL A 1 116 ? -5.355 -12.053 -10.108 1.00 52.19 116 VAL A C 1
ATOM 914 O O . VAL A 1 116 ? -5.194 -12.087 -8.891 1.00 52.19 116 VAL A O 1
ATOM 917 N N . LEU A 1 117 ? -6.534 -12.268 -10.694 1.00 58.19 117 LEU A N 1
ATOM 918 C CA . LEU A 1 117 ? -7.703 -12.755 -9.976 1.00 58.19 117 LEU A CA 1
ATOM 919 C C . LEU A 1 117 ? -7.269 -13.958 -9.127 1.00 58.19 117 LEU A C 1
ATOM 921 O O . LEU A 1 117 ? -6.787 -14.946 -9.697 1.00 58.19 117 LEU A O 1
ATOM 925 N N . PRO A 1 118 ? -7.426 -13.899 -7.792 1.00 56.88 118 PRO A N 1
ATOM 926 C CA . PRO A 1 118 ? -7.256 -15.059 -6.941 1.00 56.88 118 PRO A CA 1
ATOM 927 C C . PRO A 1 118 ? -7.948 -16.274 -7.557 1.00 56.88 118 PRO A C 1
ATOM 929 O O . PRO A 1 118 ? -9.051 -16.160 -8.098 1.00 56.88 118 PRO A O 1
ATOM 932 N N . SER A 1 119 ? -7.319 -17.445 -7.478 1.00 62.28 119 SER A N 1
ATOM 933 C CA . SER A 1 119 ? -7.824 -18.663 -8.129 1.00 62.28 119 SER A CA 1
ATOM 934 C C . SER A 1 119 ? -9.280 -18.979 -7.760 1.00 62.28 119 SER A C 1
ATOM 936 O O . SER A 1 119 ? -10.027 -19.464 -8.608 1.00 62.28 119 SER A O 1
ATOM 938 N N . PHE 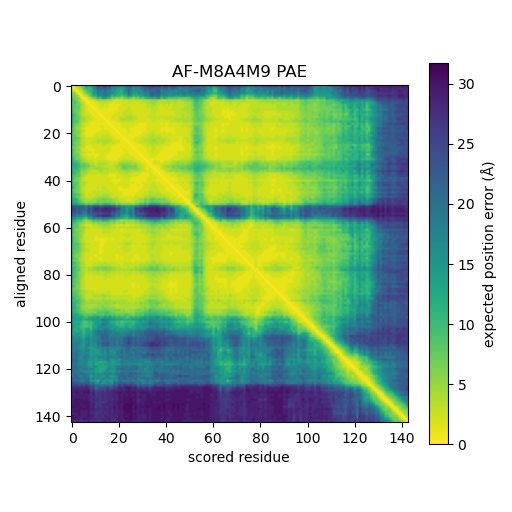A 1 120 ? -9.715 -18.622 -6.546 1.00 64.19 120 PHE A N 1
ATOM 939 C CA . PHE A 1 120 ? -11.102 -18.770 -6.100 1.00 64.19 120 PHE A CA 1
ATOM 940 C C . PHE A 1 120 ? -12.096 -17.836 -6.821 1.00 64.19 120 PHE A C 1
ATOM 942 O O . PHE A 1 120 ? -13.245 -18.223 -7.039 1.00 64.19 120 PHE A O 1
ATOM 949 N N . LEU A 1 121 ? -11.676 -16.635 -7.242 1.00 61.44 121 LEU A N 1
ATOM 950 C CA . LEU A 1 121 ? -12.499 -15.726 -8.053 1.00 61.44 121 LEU A CA 1
ATOM 951 C C . LEU A 1 121 ? -12.577 -16.160 -9.515 1.00 61.44 121 LEU A C 1
ATOM 953 O O . LEU A 1 121 ? -13.537 -15.836 -10.202 1.00 61.44 121 LEU A O 1
ATOM 957 N N . ARG A 1 122 ? -11.609 -16.946 -9.999 1.00 61.84 122 ARG A N 1
ATOM 958 C CA . ARG A 1 122 ? -11.695 -17.548 -11.337 1.00 61.84 122 ARG A CA 1
ATOM 959 C C . ARG A 1 122 ? -12.839 -18.562 -11.437 1.00 61.84 122 ARG A C 1
ATOM 961 O O . ARG A 1 122 ? -13.383 -18.769 -12.517 1.00 61.84 122 ARG A O 1
ATOM 968 N N . SER A 1 123 ? -13.171 -19.209 -10.321 1.00 64.25 123 SER A N 1
ATOM 969 C CA . SER A 1 123 ? -14.268 -20.174 -10.214 1.00 64.25 123 SER A CA 1
ATOM 970 C C . SER A 1 123 ? -15.596 -19.562 -9.770 1.00 64.25 123 SER A C 1
ATOM 972 O O . SER A 1 123 ? -16.619 -20.241 -9.840 1.00 64.25 123 SER A O 1
ATOM 974 N N . SER A 1 124 ? -15.609 -18.313 -9.293 1.00 64.44 124 SER A N 1
ATOM 975 C CA . SER A 1 124 ? -16.844 -17.677 -8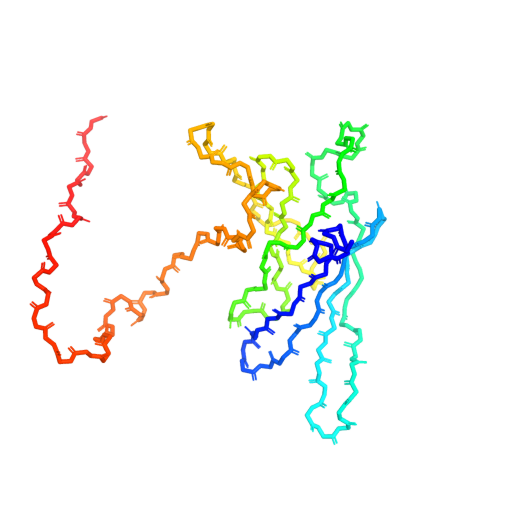.845 1.00 64.44 124 SER A CA 1
ATOM 976 C C . SER A 1 124 ? -17.604 -17.107 -10.040 1.00 64.44 124 SER A C 1
ATOM 978 O O . SER A 1 124 ? -17.042 -16.505 -10.954 1.00 64.44 124 SER A O 1
ATOM 980 N N . THR A 1 125 ? -18.915 -17.330 -10.063 1.00 65.69 125 THR A N 1
ATOM 981 C CA . THR A 1 125 ? -19.773 -16.705 -11.068 1.00 65.69 125 THR A CA 1
ATOM 982 C C . THR A 1 125 ? -20.016 -15.267 -10.631 1.00 65.69 125 THR A C 1
ATOM 984 O O . THR A 1 125 ? -20.574 -15.041 -9.558 1.00 65.69 125 THR A O 1
ATOM 987 N N . ILE A 1 126 ? -19.577 -14.296 -11.434 1.00 70.88 126 ILE A N 1
ATOM 988 C CA . ILE A 1 126 ? -19.891 -12.885 -11.186 1.00 70.88 126 ILE A CA 1
ATOM 989 C C . ILE A 1 126 ? -21.417 -12.739 -11.288 1.00 70.88 126 ILE A C 1
ATOM 991 O O . ILE A 1 126 ? -21.976 -13.133 -12.316 1.00 70.88 126 ILE A O 1
ATOM 995 N N . PRO A 1 127 ? -22.113 -12.221 -10.259 1.00 62.25 127 PRO A N 1
ATOM 996 C CA . PRO A 1 127 ? -23.557 -12.051 -10.317 1.00 62.25 127 PRO A CA 1
ATOM 997 C C . PRO A 1 127 ? -23.930 -11.097 -11.454 1.00 62.25 127 PRO A C 1
ATOM 999 O O . PRO A 1 127 ? -23.588 -9.917 -11.436 1.00 62.25 127 PRO A O 1
ATOM 1002 N N . GLY A 1 128 ? -24.619 -11.634 -12.453 1.00 53.50 128 GLY A N 1
ATOM 1003 C CA . GLY A 1 128 ? -25.074 -10.918 -13.631 1.00 53.50 128 GLY A CA 1
ATOM 1004 C C . GLY A 1 128 ? -25.958 -11.849 -14.438 1.00 53.50 128 GLY A C 1
ATOM 1005 O O . GLY A 1 128 ? -25.474 -12.753 -15.118 1.00 53.50 128 GLY A O 1
ATOM 1006 N N . ASP A 1 129 ? -27.268 -11.660 -14.325 1.00 56.25 129 ASP A N 1
ATOM 1007 C CA . ASP A 1 129 ? -28.201 -12.229 -15.282 1.00 56.25 129 ASP A CA 1
ATOM 1008 C C . ASP A 1 129 ? -27.930 -11.537 -16.620 1.00 56.25 129 ASP A C 1
ATOM 1010 O O . ASP A 1 129 ? -28.295 -10.383 -16.804 1.00 56.25 129 ASP A O 1
ATOM 1014 N N . HIS A 1 130 ? -27.122 -12.184 -17.459 1.00 49.72 130 HIS A N 1
ATOM 1015 C CA . HIS A 1 130 ? -27.265 -12.338 -18.905 1.00 49.72 130 HIS A CA 1
ATOM 1016 C C . HIS A 1 130 ? -26.010 -13.036 -19.433 1.00 49.72 130 HIS A C 1
ATOM 1018 O O . HIS A 1 130 ? -24.874 -12.664 -19.143 1.00 49.72 130 HIS A O 1
ATOM 1024 N N . ARG A 1 131 ? -26.239 -14.101 -20.204 1.00 48.59 131 ARG A N 1
ATOM 1025 C CA . ARG A 1 131 ? -25.220 -14.934 -20.844 1.00 48.59 131 ARG A CA 1
ATOM 1026 C C . ARG A 1 131 ? -24.251 -14.085 -21.671 1.00 48.59 131 AR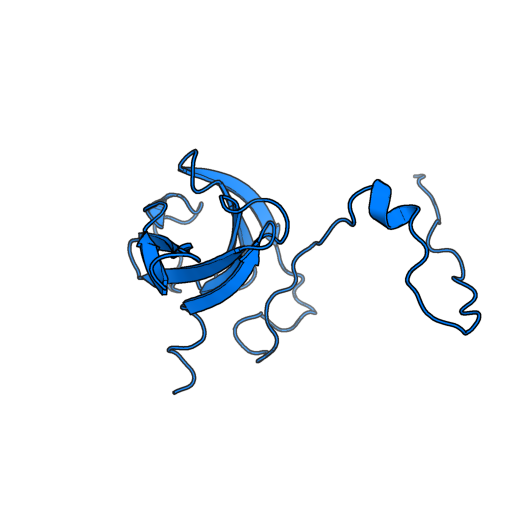G A C 1
ATOM 1028 O O . ARG A 1 131 ? -24.507 -13.821 -22.842 1.00 48.59 131 ARG A O 1
ATOM 1035 N N . PHE A 1 132 ? -23.098 -13.757 -21.106 1.00 47.94 132 PHE A N 1
ATOM 1036 C CA . PHE A 1 132 ? -21.916 -13.481 -21.906 1.00 47.94 132 PHE A CA 1
ATOM 1037 C C . PHE A 1 132 ? -21.182 -14.800 -22.096 1.00 47.94 132 PHE A C 1
ATOM 1039 O O . PHE A 1 132 ? -20.607 -15.361 -21.165 1.00 47.94 132 PHE A O 1
ATOM 1046 N N . THR A 1 133 ? -21.240 -15.324 -23.318 1.00 37.00 133 THR A N 1
ATOM 1047 C CA . THR A 1 133 ? -20.347 -16.392 -23.755 1.00 37.00 133 THR A CA 1
ATOM 1048 C C . THR A 1 133 ? -18.926 -15.848 -23.657 1.00 37.00 133 THR A C 1
ATOM 1050 O O . THR A 1 133 ? -18.492 -15.076 -24.513 1.00 37.00 133 THR A O 1
ATOM 1053 N N . VAL A 1 134 ? -18.204 -16.212 -22.595 1.00 41.25 134 VAL A N 1
ATOM 1054 C CA . VAL A 1 134 ? -16.763 -15.975 -22.514 1.00 41.25 134 VAL A CA 1
ATOM 1055 C C . VAL A 1 134 ? -16.133 -16.840 -23.594 1.00 41.25 134 VAL A C 1
ATOM 1057 O O . VAL A 1 134 ? -15.911 -18.038 -23.425 1.00 41.25 134 VAL A O 1
ATOM 1060 N N . THR A 1 135 ? -15.903 -16.233 -24.754 1.00 34.22 135 THR A N 1
ATOM 1061 C CA . THR A 1 135 ? -15.096 -16.849 -25.796 1.00 34.22 135 THR A CA 1
ATOM 1062 C C . THR A 1 135 ? -13.678 -16.924 -25.246 1.00 34.22 135 THR A C 1
ATOM 1064 O O . THR A 1 135 ? -13.068 -15.904 -24.939 1.00 34.22 135 THR A O 1
ATOM 1067 N N . HIS A 1 136 ? -13.220 -18.157 -25.044 1.00 37.97 136 HIS A N 1
ATOM 1068 C CA . HIS A 1 136 ? -11.872 -18.569 -24.672 1.00 37.97 136 HIS A CA 1
ATOM 1069 C C . HIS A 1 136 ? -10.769 -17.520 -24.910 1.00 37.97 136 HIS A C 1
ATOM 1071 O O . HIS A 1 136 ? -10.388 -17.273 -26.051 1.00 37.97 136 HIS A O 1
ATOM 1077 N N . PHE A 1 137 ? -10.122 -17.067 -23.833 1.00 34.69 137 PHE A N 1
ATOM 1078 C CA . PHE A 1 137 ? -8.696 -16.728 -23.864 1.00 34.69 137 PHE A CA 1
ATOM 1079 C C . PHE A 1 137 ? -7.907 -17.803 -23.112 1.00 34.69 137 PHE A C 1
ATOM 1081 O O . PHE A 1 137 ? -7.385 -17.616 -22.019 1.00 34.69 137 PHE A O 1
ATOM 1088 N N . LEU A 1 138 ? -7.863 -18.979 -23.737 1.00 36.62 138 LEU A N 1
ATOM 1089 C CA . LEU A 1 138 ? -6.757 -19.921 -23.625 1.00 36.62 138 LEU A CA 1
ATOM 1090 C C . LEU A 1 138 ? -6.377 -20.329 -25.051 1.00 36.62 138 LEU A C 1
ATOM 1092 O O . LEU A 1 138 ? -7.003 -21.195 -25.658 1.00 36.62 138 LEU A O 1
ATOM 1096 N N . LYS A 1 139 ? -5.331 -19.702 -25.578 1.00 30.61 139 LYS A N 1
ATOM 1097 C CA . LYS A 1 139 ? -4.409 -20.322 -26.534 1.00 30.61 139 LYS A CA 1
ATOM 1098 C C . LYS A 1 139 ? -3.021 -19.975 -25.999 1.00 30.61 139 LYS A C 1
ATOM 1100 O O . LYS A 1 139 ? -2.661 -18.809 -25.986 1.00 30.61 139 LYS A O 1
ATOM 1105 N N . LYS A 1 140 ? -2.452 -20.875 -25.197 1.00 29.77 140 LYS A N 1
ATOM 1106 C CA . LYS A 1 140 ? -1.641 -22.047 -25.581 1.00 29.77 140 LYS A CA 1
ATOM 1107 C C . LYS A 1 140 ? -0.166 -21.652 -25.619 1.00 29.77 140 LYS A C 1
ATOM 1109 O O . LYS A 1 140 ? 0.218 -20.776 -26.381 1.00 29.77 140 LYS A O 1
ATOM 1114 N N . GLU A 1 141 ? 0.609 -22.348 -24.797 1.00 36.66 141 GLU A N 1
ATOM 1115 C CA . GLU A 1 141 ? 2.049 -22.532 -24.959 1.00 36.66 141 GLU A CA 1
ATOM 1116 C C . GLU A 1 141 ? 2.409 -23.127 -26.335 1.00 36.66 141 GLU A C 1
ATOM 1118 O O . GLU A 1 141 ? 1.542 -23.681 -27.023 1.00 36.66 141 GLU A O 1
ATOM 1123 N N . LEU A 1 142 ? 3.726 -23.095 -26.602 1.00 32.72 142 LEU A N 1
ATOM 1124 C CA . LEU A 1 142 ? 4.547 -23.717 -27.658 1.00 32.72 142 LEU A CA 1
ATOM 1125 C C . LEU A 1 142 ? 4.868 -22.798 -28.849 1.00 32.72 142 LEU A C 1
ATOM 1127 O O . LEU A 1 142 ? 4.072 -22.672 -29.778 1.00 32.72 142 LEU A O 1
ATOM 1131 N N . CYS A 1 143 ? 6.051 -22.174 -28.853 1.00 37.16 143 CYS A N 1
ATOM 1132 C CA . CYS A 1 143 ? 7.342 -22.797 -29.179 1.00 37.16 143 CYS A CA 1
ATOM 1133 C C . CYS A 1 143 ? 8.503 -21.937 -28.661 1.00 37.16 143 CYS A C 1
ATOM 1135 O O . CYS A 1 143 ? 8.356 -20.695 -28.690 1.00 37.16 143 CYS A O 1
#

Foldseek 3Di:
DLPVDFQWDWDAAQNWIKIWGFDQFWTWIWTQDPPVRDTDTDAIATPCLPVPNDPQPFTKGFQDQHRYDNQWTWIDRFQKIWIARRVVNHTDDIDGHDPPDDTPSPDPDGHDDPPPDDPVNVPDDDDDPDDDPPDDPDDDDDD

pLDDT: mean 74.51, std 20.03, range [29.77, 96.94]

Organism: Triticum urartu (NCBI:txid4572)

Sequence (143 aa):
MRRLIKHRHMGVSAGRLLFAEVDPFHIRPFTLDDESGRWTLQHEVSVDLLPSGGNAKEMPFVAAVDPLDTNLLHLNVDRVNFSIDMSRKRMIEITAIPSDMYPPSEAATTSYLPCVLPSFLRSSTIPGDHRFTVTHFLKKELC